Protein AF-A0A8H7KM71-F1 (afdb_monomer_lite)

Structure (mmCIF, N/CA/C/O backbone):
data_AF-A0A8H7KM71-F1
#
_entry.id   AF-A0A8H7KM71-F1
#
loop_
_atom_site.group_PDB
_atom_site.id
_atom_site.type_symbol
_atom_site.label_atom_id
_atom_site.label_alt_id
_atom_site.label_comp_id
_atom_site.label_asym_id
_atom_site.label_entity_id
_atom_site.label_seq_id
_atom_site.pdbx_PDB_ins_code
_atom_site.Cartn_x
_atom_site.Cartn_y
_atom_site.Cartn_z
_atom_site.occupancy
_atom_site.B_iso_or_equiv
_atom_site.auth_seq_id
_atom_site.auth_comp_id
_atom_site.auth_asym_id
_atom_site.auth_atom_id
_atom_site.pdbx_PDB_model_num
ATOM 1 N N . MET A 1 1 ? 1.937 7.776 30.618 1.00 44.72 1 MET A N 1
ATOM 2 C CA . MET A 1 1 ? 1.860 7.944 29.153 1.00 44.72 1 MET A CA 1
ATOM 3 C C . MET A 1 1 ? 1.443 6.613 28.559 1.00 44.72 1 MET A C 1
ATOM 5 O O . MET A 1 1 ? 2.184 5.650 28.700 1.00 44.72 1 MET A O 1
ATOM 9 N N . SER A 1 2 ? 0.240 6.515 27.997 1.00 47.06 2 SER A N 1
ATOM 10 C CA . SER A 1 2 ? -0.153 5.330 27.232 1.00 47.06 2 SER A CA 1
ATOM 11 C C . SER A 1 2 ? 0.760 5.228 26.011 1.00 47.06 2 SER A C 1
ATOM 13 O O . SER A 1 2 ? 0.824 6.190 25.246 1.00 47.06 2 SER A O 1
ATOM 15 N N . LEU A 1 3 ? 1.463 4.105 25.818 1.00 58.12 3 LEU A N 1
ATOM 16 C CA . LEU A 1 3 ? 2.074 3.820 24.521 1.00 58.12 3 LEU A CA 1
ATOM 17 C C . LEU A 1 3 ? 0.936 3.817 23.500 1.00 58.12 3 LEU A C 1
ATOM 19 O O . LEU A 1 3 ? 0.118 2.897 23.484 1.00 58.12 3 LEU A O 1
ATOM 23 N N . GLN A 1 4 ? 0.847 4.866 22.687 1.00 58.72 4 GLN A N 1
ATOM 24 C CA . GLN A 1 4 ? 0.001 4.846 21.508 1.00 58.72 4 GLN A CA 1
ATOM 25 C C . GLN A 1 4 ? 0.496 3.659 20.683 1.00 58.72 4 GLN A C 1
ATOM 27 O O . GLN A 1 4 ? 1.659 3.627 20.278 1.00 58.72 4 GLN A O 1
ATOM 32 N N . ARG A 1 5 ? -0.333 2.615 20.574 1.00 66.94 5 ARG A N 1
ATOM 33 C CA . ARG A 1 5 ? 0.059 1.353 19.946 1.00 66.94 5 ARG A CA 1
ATOM 34 C C . ARG A 1 5 ? 0.521 1.680 18.529 1.00 66.94 5 ARG A C 1
ATOM 36 O O . ARG A 1 5 ? -0.272 2.179 17.734 1.00 66.94 5 ARG A O 1
ATOM 43 N N . GLN A 1 6 ? 1.810 1.476 18.266 1.00 80.19 6 GLN A N 1
ATOM 44 C CA . GLN A 1 6 ? 2.413 1.757 16.969 1.00 80.19 6 GLN A CA 1
ATOM 45 C C . GLN A 1 6 ? 1.652 0.963 15.907 1.00 80.19 6 GLN A C 1
ATOM 47 O O . GLN A 1 6 ? 1.567 -0.263 15.988 1.00 80.19 6 GLN A O 1
ATOM 52 N N . ARG A 1 7 ? 1.029 1.675 14.964 1.00 90.50 7 ARG A N 1
ATOM 53 C CA . ARG A 1 7 ? 0.300 1.058 13.856 1.00 90.50 7 ARG A CA 1
ATOM 54 C C . ARG A 1 7 ? 1.312 0.639 12.802 1.00 90.50 7 ARG A C 1
ATOM 56 O O . ARG A 1 7 ? 2.193 1.425 12.452 1.00 90.50 7 ARG A O 1
ATOM 63 N N . LEU A 1 8 ? 1.190 -0.592 12.324 1.00 93.94 8 LEU A N 1
ATOM 64 C CA . LEU A 1 8 ? 2.136 -1.181 11.381 1.00 93.94 8 LEU A CA 1
ATOM 65 C C . LEU A 1 8 ? 1.553 -1.203 9.969 1.00 93.94 8 LEU A C 1
ATOM 67 O O . LEU A 1 8 ? 0.356 -1.413 9.779 1.00 93.94 8 LEU A O 1
ATOM 71 N N . LEU A 1 9 ? 2.418 -0.989 8.989 1.00 95.81 9 LEU A N 1
ATOM 72 C CA . LEU A 1 9 ? 2.137 -1.122 7.569 1.00 95.81 9 LEU A CA 1
ATOM 73 C C . LEU A 1 9 ? 2.954 -2.288 7.025 1.00 95.81 9 LEU A C 1
ATOM 75 O O . LEU A 1 9 ? 4.177 -2.284 7.156 1.00 95.81 9 LEU A O 1
ATOM 79 N N . THR A 1 10 ? 2.292 -3.232 6.370 1.00 97.06 10 THR A N 1
ATOM 80 C CA . THR A 1 10 ? 2.947 -4.195 5.485 1.00 97.06 10 THR A CA 1
ATOM 81 C C . THR A 1 10 ? 2.821 -3.684 4.057 1.00 97.06 10 THR A C 1
ATOM 83 O O . THR A 1 10 ? 1.706 -3.551 3.552 1.00 97.06 10 THR A O 1
ATOM 86 N N . LEU A 1 11 ? 3.950 -3.395 3.415 1.00 97.31 11 LEU A N 1
ATOM 87 C CA . LEU A 1 11 ? 4.007 -3.149 1.977 1.00 97.31 11 LEU A CA 1
ATOM 88 C C . LEU A 1 11 ? 4.376 -4.443 1.266 1.00 97.31 11 LEU A C 1
ATOM 90 O O . LEU A 1 11 ? 5.342 -5.095 1.660 1.00 97.31 11 LEU A O 1
ATOM 94 N N . ALA A 1 12 ? 3.630 -4.780 0.221 1.00 96.12 12 ALA A N 1
ATOM 95 C CA . ALA A 1 12 ? 3.872 -5.945 -0.618 1.00 96.12 12 ALA A CA 1
ATOM 96 C C . ALA A 1 12 ? 4.054 -5.526 -2.081 1.00 96.12 12 ALA A C 1
ATOM 98 O O . ALA A 1 12 ? 3.288 -4.705 -2.584 1.00 96.12 12 ALA A O 1
ATOM 99 N N . TYR A 1 13 ? 5.054 -6.084 -2.759 1.00 93.81 13 TYR A N 1
ATOM 100 C CA . TYR A 1 13 ? 5.328 -5.857 -4.179 1.00 93.81 13 TYR A CA 1
ATOM 101 C C . TYR A 1 13 ? 5.821 -7.154 -4.826 1.00 93.81 13 TYR A C 1
ATOM 103 O O . TYR A 1 13 ? 6.898 -7.644 -4.485 1.00 93.81 13 TYR A O 1
ATOM 111 N N . GLY A 1 14 ? 5.025 -7.731 -5.734 1.00 88.06 14 GLY A N 1
ATOM 112 C CA . GLY A 1 14 ? 5.261 -9.097 -6.214 1.00 88.06 14 GLY A CA 1
ATOM 113 C C . GLY A 1 14 ? 5.307 -10.082 -5.039 1.00 88.06 14 GLY A C 1
ATOM 114 O O . GLY A 1 14 ? 4.410 -10.074 -4.199 1.00 88.06 14 GLY A O 1
ATOM 115 N N . ASP A 1 15 ? 6.385 -10.861 -4.945 1.00 89.62 15 ASP A N 1
ATOM 116 C CA . ASP A 1 15 ? 6.632 -11.803 -3.841 1.00 89.62 15 ASP A CA 1
ATOM 117 C C . ASP A 1 15 ? 7.394 -11.180 -2.650 1.00 89.62 15 ASP A C 1
ATOM 119 O O . ASP A 1 15 ? 7.737 -11.869 -1.688 1.00 89.62 15 ASP A O 1
ATOM 123 N N . MET A 1 16 ? 7.707 -9.880 -2.704 1.00 93.62 16 MET A N 1
ATOM 124 C CA . MET A 1 16 ? 8.472 -9.183 -1.668 1.00 93.62 16 MET A CA 1
ATOM 125 C C . MET A 1 16 ? 7.561 -8.465 -0.675 1.00 93.62 16 MET A C 1
ATOM 127 O O . MET A 1 16 ?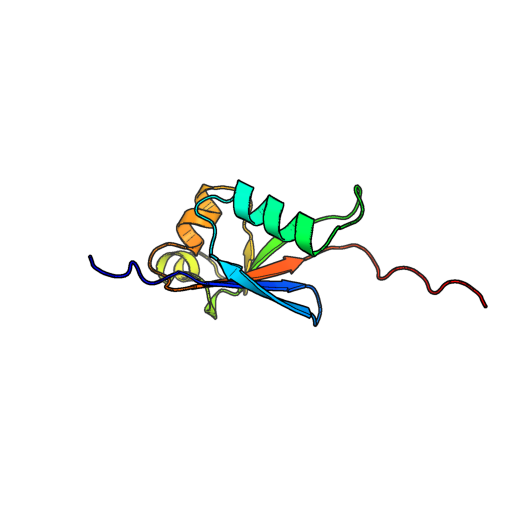 6.580 -7.831 -1.062 1.00 93.62 16 MET A O 1
ATOM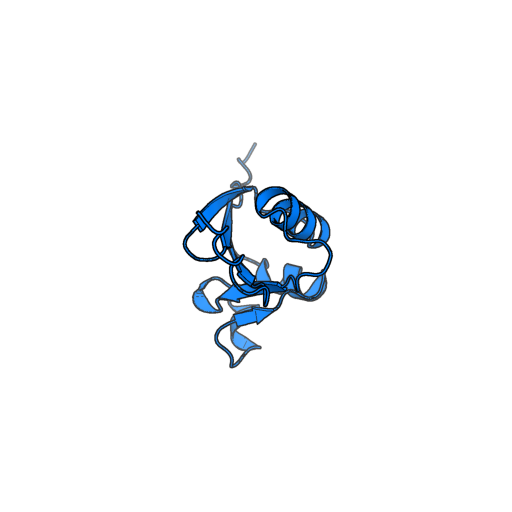 131 N N . GLU A 1 17 ? 7.952 -8.462 0.602 1.00 96.62 17 GLU A N 1
ATOM 132 C CA . GLU A 1 17 ? 7.253 -7.728 1.659 1.00 96.62 17 GLU A CA 1
ATOM 133 C C . GLU A 1 17 ? 8.213 -6.965 2.577 1.00 96.62 17 GLU A C 1
ATOM 135 O O . GLU A 1 17 ? 9.342 -7.388 2.833 1.00 96.62 17 GLU A O 1
ATOM 140 N N . THR A 1 18 ? 7.752 -5.837 3.119 1.00 96.44 18 THR A N 1
ATOM 141 C CA . THR A 1 18 ? 8.449 -5.106 4.183 1.00 96.44 18 THR A CA 1
ATOM 142 C C . THR A 1 18 ? 7.467 -4.532 5.201 1.00 96.44 18 THR A C 1
ATOM 144 O O . THR A 1 18 ? 6.320 -4.229 4.873 1.00 96.44 18 THR A O 1
ATOM 147 N N . ILE A 1 19 ? 7.924 -4.363 6.446 1.00 96.06 19 ILE A N 1
ATOM 148 C CA . ILE A 1 19 ? 7.134 -3.793 7.542 1.00 96.06 19 ILE A CA 1
ATOM 149 C C . ILE A 1 19 ? 7.664 -2.401 7.877 1.00 96.06 19 ILE A C 1
ATOM 151 O O . ILE A 1 19 ? 8.864 -2.193 8.059 1.00 96.06 19 ILE A O 1
ATOM 155 N N . ARG A 1 20 ? 6.750 -1.438 7.968 1.00 94.81 20 ARG A N 1
ATOM 156 C CA . ARG A 1 20 ? 7.023 -0.024 8.236 1.00 94.81 20 ARG A CA 1
ATOM 157 C C . ARG A 1 20 ? 6.041 0.503 9.279 1.00 94.81 20 ARG A C 1
ATOM 159 O O . ARG A 1 20 ? 5.043 -0.136 9.610 1.00 94.81 20 ARG A O 1
ATOM 166 N N . MET A 1 21 ? 6.315 1.698 9.784 1.00 94.19 21 MET A N 1
ATOM 167 C CA . MET A 1 21 ? 5.318 2.459 10.530 1.00 94.19 21 MET A CA 1
ATOM 168 C C . MET A 1 21 ? 4.209 2.897 9.578 1.00 94.19 21 MET A C 1
ATOM 170 O O . MET A 1 21 ? 4.508 3.382 8.489 1.00 94.19 21 MET A O 1
ATOM 174 N N . LEU A 1 22 ? 2.951 2.722 9.982 1.00 94.25 22 LEU A N 1
ATOM 175 C CA . LEU A 1 22 ? 1.814 3.163 9.184 1.00 94.25 22 LEU A CA 1
ATOM 176 C C . LEU A 1 22 ? 1.799 4.698 9.108 1.00 94.25 22 LEU A C 1
ATOM 178 O O . LEU A 1 22 ? 1.675 5.337 10.159 1.00 94.25 22 LEU A O 1
ATOM 182 N N . PRO A 1 23 ? 1.910 5.286 7.904 1.00 94.38 23 PRO A N 1
ATOM 183 C CA . PRO A 1 23 ? 1.889 6.731 7.738 1.00 94.38 23 PRO A CA 1
ATOM 184 C C . PRO A 1 23 ? 0.535 7.339 8.093 1.00 94.38 23 PRO A C 1
ATOM 186 O O . PRO A 1 23 ? -0.489 6.652 8.139 1.00 94.38 23 PRO A O 1
ATOM 189 N N . THR A 1 24 ? 0.508 8.645 8.331 1.00 92.19 24 THR A N 1
ATOM 190 C CA . THR A 1 24 ? -0.741 9.334 8.688 1.00 92.19 24 THR A CA 1
ATOM 191 C C . THR A 1 24 ? -1.499 9.851 7.474 1.00 92.19 24 THR A C 1
ATOM 193 O O . THR A 1 24 ? -2.717 10.004 7.555 1.00 92.19 24 THR A O 1
ATOM 196 N N . THR A 1 25 ? -0.799 10.044 6.352 1.00 95.50 25 THR A N 1
ATOM 197 C CA . THR A 1 25 ? -1.364 10.574 5.105 1.00 95.50 25 THR A CA 1
ATOM 198 C C . THR A 1 25 ? -1.109 9.650 3.919 1.00 95.50 25 THR A C 1
ATOM 200 O O . THR A 1 25 ? -0.159 8.859 3.911 1.00 95.50 25 THR A O 1
ATOM 203 N N . TYR A 1 26 ? -1.939 9.781 2.885 1.00 96.75 26 TYR A N 1
ATOM 204 C CA . TYR A 1 26 ? -1.754 9.060 1.628 1.00 96.75 26 TYR A CA 1
ATOM 205 C C . TYR A 1 26 ? -0.444 9.457 0.935 1.00 96.75 26 TYR A C 1
ATOM 207 O O . TYR A 1 26 ? 0.252 8.601 0.397 1.00 96.75 26 TYR A O 1
ATOM 215 N N . ALA A 1 27 ? -0.072 10.739 0.986 1.00 97.69 27 ALA A N 1
ATOM 216 C CA . ALA A 1 27 ? 1.157 11.234 0.366 1.00 97.69 27 ALA A CA 1
ATOM 217 C C . ALA A 1 27 ? 2.417 10.599 0.979 1.00 97.69 27 ALA A C 1
ATOM 219 O O . ALA A 1 27 ? 3.339 10.229 0.256 1.00 97.69 27 ALA A O 1
ATOM 220 N N . GLU A 1 28 ? 2.448 10.427 2.303 1.00 97.12 28 GLU A N 1
ATOM 221 C CA . GLU A 1 28 ? 3.544 9.7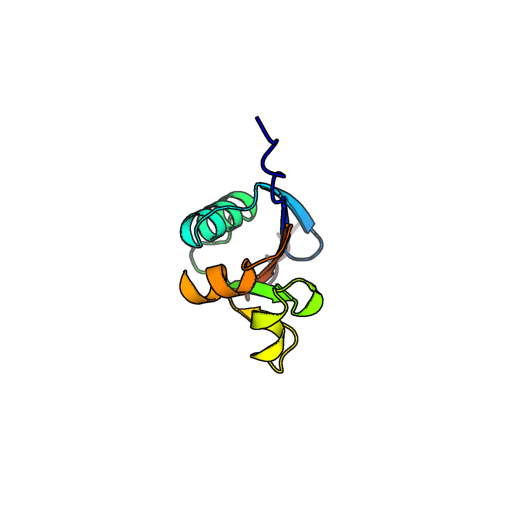26 2.978 1.00 97.12 28 GLU A CA 1
ATOM 222 C C . GLU A 1 28 ? 3.585 8.240 2.603 1.00 97.12 28 GLU A C 1
ATOM 224 O O . GLU A 1 28 ? 4.670 7.691 2.415 1.00 97.12 28 GLU A O 1
ATOM 229 N N . LEU A 1 29 ? 2.424 7.585 2.477 1.00 97.31 29 LEU A N 1
ATOM 230 C CA . LEU A 1 29 ? 2.341 6.198 2.016 1.00 97.31 29 LEU A CA 1
ATOM 231 C C . LEU A 1 29 ? 2.878 6.045 0.588 1.00 97.31 29 LEU A C 1
ATOM 233 O O . LEU A 1 29 ? 3.690 5.153 0.351 1.00 97.31 29 LEU A O 1
ATOM 237 N N . ASP A 1 30 ? 2.449 6.903 -0.341 1.00 96.19 30 ASP A N 1
ATOM 238 C CA . ASP A 1 30 ? 2.912 6.888 -1.733 1.00 96.19 30 ASP A CA 1
ATOM 239 C C . ASP A 1 30 ? 4.421 7.134 -1.817 1.00 96.19 30 ASP A C 1
ATOM 241 O O . ASP A 1 30 ? 5.138 6.345 -2.436 1.00 96.19 30 ASP A O 1
ATOM 245 N N . ALA A 1 31 ? 4.929 8.142 -1.102 1.00 96.31 31 ALA A N 1
ATOM 246 C CA . ALA A 1 31 ? 6.360 8.420 -1.034 1.00 96.31 31 ALA A CA 1
ATOM 247 C C . ALA A 1 31 ? 7.151 7.223 -0.485 1.00 96.31 31 ALA A C 1
ATOM 249 O O . ALA A 1 31 ? 8.174 6.850 -1.057 1.00 96.31 31 ALA A O 1
ATOM 250 N N . LEU A 1 32 ? 6.667 6.583 0.584 1.00 96.75 32 LEU A N 1
ATOM 251 C CA . LEU A 1 32 ? 7.323 5.426 1.193 1.00 96.75 32 LEU A CA 1
ATOM 252 C C . LEU A 1 32 ? 7.321 4.217 0.247 1.00 96.75 32 LEU A C 1
ATOM 254 O O . LEU A 1 32 ? 8.336 3.533 0.106 1.00 96.75 32 LEU A O 1
ATOM 258 N N . ALA A 1 33 ? 6.194 3.955 -0.416 1.00 95.94 33 ALA A N 1
ATOM 259 C CA . ALA A 1 33 ? 6.061 2.856 -1.360 1.00 95.94 33 ALA A CA 1
ATOM 260 C C . ALA A 1 33 ? 6.982 3.045 -2.579 1.00 95.94 33 ALA A C 1
ATOM 262 O O . ALA A 1 33 ? 7.655 2.095 -2.989 1.00 95.94 33 ALA A O 1
ATOM 263 N N . ARG A 1 34 ? 7.075 4.269 -3.116 1.00 94.31 34 ARG A N 1
ATOM 264 C CA . ARG A 1 34 ? 7.974 4.619 -4.229 1.00 94.31 34 ARG A CA 1
ATOM 265 C C . ARG A 1 34 ? 9.444 4.608 -3.834 1.00 94.31 34 ARG A C 1
ATOM 267 O O . ARG A 1 34 ? 10.256 4.109 -4.603 1.00 94.31 34 ARG A O 1
ATOM 274 N N . ASP A 1 35 ? 9.792 5.112 -2.653 1.00 95.06 35 ASP A N 1
ATOM 275 C CA . ASP A 1 35 ? 11.168 5.066 -2.139 1.00 95.06 35 ASP A CA 1
ATOM 276 C C . ASP A 1 35 ? 11.659 3.620 -1.993 1.00 95.06 35 ASP A C 1
ATOM 278 O O . ASP A 1 35 ? 12.793 3.292 -2.349 1.00 95.06 35 ASP A O 1
ATOM 282 N N . TRP A 1 36 ? 10.777 2.732 -1.528 1.00 95.44 36 TRP A N 1
ATOM 283 C CA . TRP A 1 36 ? 11.105 1.323 -1.361 1.00 95.44 36 TRP A CA 1
ATOM 284 C C . TRP A 1 36 ? 11.214 0.567 -2.690 1.00 95.44 36 TRP A C 1
ATOM 286 O O . TRP A 1 36 ? 12.186 -0.160 -2.888 1.00 95.44 36 TRP A O 1
ATOM 296 N N . THR A 1 37 ? 10.238 0.726 -3.589 1.00 92.50 37 THR A N 1
ATOM 297 C CA . THR A 1 37 ? 10.168 -0.054 -4.841 1.00 92.50 37 THR A CA 1
ATOM 298 C C . THR A 1 37 ? 10.948 0.554 -5.999 1.00 92.50 37 THR A C 1
ATOM 300 O O . THR A 1 37 ? 11.302 -0.172 -6.924 1.00 92.50 37 THR A O 1
ATOM 303 N N . LYS A 1 38 ? 11.234 1.862 -5.952 1.00 91.06 38 LYS A N 1
ATOM 304 C CA . LYS A 1 38 ? 11.935 2.628 -6.995 1.00 91.06 38 LYS A CA 1
ATOM 305 C C . LYS A 1 38 ? 11.421 2.295 -8.406 1.00 91.06 38 LYS A C 1
ATOM 307 O O . LYS A 1 38 ? 12.209 1.868 -9.252 1.00 91.06 38 LYS A O 1
ATOM 312 N N . PRO A 1 39 ? 10.108 2.450 -8.664 1.00 87.62 39 PRO A N 1
ATOM 313 C CA . PRO A 1 39 ? 9.532 2.091 -9.951 1.00 87.62 39 PRO A CA 1
ATOM 314 C C . PRO A 1 39 ? 10.116 2.982 -11.062 1.00 87.62 39 PRO A C 1
ATOM 316 O O . PRO A 1 39 ? 10.451 4.143 -10.797 1.00 87.62 39 PRO A O 1
ATOM 319 N N . PRO A 1 40 ? 10.213 2.488 -12.309 1.00 85.94 40 PRO A N 1
ATOM 320 C CA . PRO A 1 40 ? 10.564 3.322 -13.453 1.00 85.94 40 PRO A CA 1
ATOM 321 C C . PRO A 1 40 ? 9.632 4.546 -13.571 1.00 85.94 40 PRO A C 1
ATOM 323 O O . PRO A 1 40 ? 8.446 4.417 -13.263 1.00 85.94 40 PRO A O 1
ATOM 326 N N . PRO A 1 41 ? 10.118 5.712 -14.047 1.00 79.94 41 PRO A N 1
ATOM 327 C CA . PRO A 1 41 ? 9.319 6.943 -14.116 1.00 79.94 41 PRO A CA 1
ATOM 328 C C . PRO A 1 41 ? 8.011 6.811 -14.906 1.00 79.94 41 PRO A C 1
ATOM 330 O O . PRO A 1 41 ? 7.022 7.451 -14.558 1.00 79.94 41 PRO A O 1
ATOM 333 N N . ASP A 1 42 ? 8.005 5.950 -15.925 1.00 81.19 42 ASP A N 1
ATOM 334 C CA . ASP A 1 42 ? 6.870 5.755 -16.833 1.00 81.19 42 ASP A CA 1
ATOM 335 C C . ASP A 1 42 ? 6.037 4.505 -16.497 1.00 81.19 42 ASP A C 1
ATOM 337 O O . ASP A 1 42 ? 5.071 4.188 -17.193 1.00 81.19 42 ASP A O 1
ATOM 341 N N . ALA A 1 43 ? 6.402 3.767 -15.442 1.00 82.75 43 ALA A N 1
ATOM 342 C CA . ALA A 1 43 ? 5.648 2.596 -15.014 1.00 82.75 43 ALA A CA 1
ATOM 343 C C . ALA A 1 43 ? 4.358 3.024 -14.308 1.00 82.75 43 ALA A C 1
ATOM 345 O O . ALA A 1 43 ? 4.364 3.913 -13.449 1.00 82.75 43 ALA A O 1
ATOM 346 N N . SER A 1 44 ? 3.249 2.345 -14.618 1.00 85.00 44 SER A N 1
ATOM 347 C CA . SER A 1 44 ? 2.039 2.506 -13.818 1.00 85.00 44 SER A CA 1
ATOM 348 C C . SER A 1 44 ? 2.328 2.065 -12.381 1.00 85.00 44 SER A C 1
ATOM 350 O O . SER A 1 44 ? 3.041 1.092 -12.130 1.00 85.00 44 SER A O 1
ATOM 352 N N . PHE A 1 45 ? 1.812 2.833 -11.425 1.00 90.50 45 PHE A N 1
ATOM 353 C CA . PHE A 1 45 ? 2.027 2.604 -10.005 1.00 90.50 45 PHE A CA 1
ATOM 354 C C . PHE A 1 45 ? 0.700 2.783 -9.288 1.00 90.50 45 PHE A C 1
ATOM 356 O O . PHE A 1 45 ? 0.129 3.874 -9.278 1.00 90.50 45 PHE A O 1
ATOM 363 N N . SER A 1 46 ? 0.201 1.697 -8.716 1.00 93.31 46 SER A N 1
ATOM 364 C CA . SER A 1 46 ? -1.069 1.661 -8.007 1.00 93.31 46 SER A CA 1
ATOM 365 C C . SER A 1 46 ? -0.873 1.097 -6.609 1.00 93.31 46 SER A C 1
ATOM 367 O O . SER A 1 46 ? -0.095 0.166 -6.399 1.00 93.31 46 SER A O 1
ATOM 369 N N . LEU A 1 47 ? -1.599 1.663 -5.652 1.00 96.00 47 LEU A N 1
ATOM 370 C CA . LEU A 1 47 ? -1.656 1.180 -4.281 1.00 96.00 47 LEU A CA 1
ATOM 371 C C . LEU A 1 47 ? -3.046 0.619 -4.031 1.00 96.00 47 LEU A C 1
ATOM 373 O O . LEU A 1 47 ? -4.051 1.267 -4.332 1.00 96.00 47 LEU A O 1
ATOM 377 N N . ARG A 1 48 ? -3.121 -0.584 -3.472 1.00 94.50 48 ARG A N 1
ATOM 378 C CA . ARG A 1 48 ? -4.399 -1.221 -3.157 1.00 94.50 48 ARG A CA 1
ATOM 379 C C . ARG A 1 48 ? -4.336 -1.984 -1.847 1.00 94.50 48 ARG A C 1
ATOM 381 O O . ARG A 1 48 ? -3.289 -2.481 -1.452 1.00 94.50 48 ARG A O 1
ATOM 388 N N . VAL A 1 49 ? -5.472 -2.099 -1.181 1.00 94.12 49 VAL A N 1
ATOM 389 C CA . VAL A 1 49 ? -5.625 -2.850 0.068 1.00 94.12 49 VAL A CA 1
ATOM 390 C C . VAL A 1 49 ? -6.519 -4.051 -0.213 1.00 94.12 49 VAL A C 1
ATOM 392 O O . VAL A 1 49 ? -7.637 -3.847 -0.695 1.00 94.12 49 VAL A O 1
ATOM 395 N N . PRO A 1 50 ? -6.089 -5.291 0.068 1.00 92.12 50 PRO A N 1
ATOM 396 C CA . PRO A 1 50 ? -6.990 -6.436 -0.001 1.00 92.12 50 PRO A CA 1
ATOM 397 C C . PRO A 1 50 ? -8.120 -6.271 1.017 1.00 92.12 50 PRO A C 1
ATOM 399 O O . PRO A 1 50 ? -7.876 -5.884 2.161 1.00 92.12 50 PRO A O 1
ATOM 402 N N . VAL A 1 51 ? -9.361 -6.547 0.613 1.00 88.38 51 VAL A N 1
ATOM 403 C CA . VAL A 1 51 ? -10.558 -6.245 1.424 1.00 88.38 51 VAL A CA 1
ATOM 404 C C . VAL A 1 51 ? -10.531 -6.922 2.799 1.00 88.38 51 VAL A C 1
ATOM 406 O O . VAL A 1 51 ? -11.005 -6.344 3.773 1.00 88.38 51 VAL A O 1
ATOM 409 N N . GLU A 1 52 ? -9.907 -8.094 2.908 1.00 86.69 52 GLU A N 1
ATOM 410 C CA . GLU A 1 52 ? -9.706 -8.826 4.167 1.00 86.69 52 GLU A CA 1
ATOM 411 C C . GLU A 1 52 ? -8.826 -8.095 5.201 1.00 86.69 52 GLU A C 1
ATOM 413 O O . GLU A 1 52 ? -8.944 -8.357 6.397 1.00 86.69 52 GLU A O 1
ATOM 418 N N . TYR A 1 53 ? -7.988 -7.147 4.763 1.00 83.69 53 TYR A N 1
ATOM 419 C CA . TYR A 1 53 ? -7.134 -6.320 5.627 1.00 83.69 53 TYR A CA 1
ATOM 420 C C . TYR A 1 53 ? -7.597 -4.861 5.721 1.00 83.69 53 TYR A C 1
ATOM 422 O O . TYR A 1 53 ? -6.975 -4.062 6.425 1.00 83.69 53 TYR A O 1
ATOM 430 N N . ALA A 1 54 ? -8.661 -4.492 5.005 1.00 81.00 54 ALA A N 1
ATOM 431 C CA . ALA A 1 54 ? -9.231 -3.154 5.057 1.00 81.00 54 ALA A CA 1
ATOM 432 C C . ALA A 1 54 ? -10.099 -2.956 6.310 1.00 81.00 54 ALA A C 1
ATOM 434 O O . ALA A 1 54 ? -10.507 -3.907 6.981 1.00 81.00 54 ALA A O 1
ATOM 435 N N . SER A 1 55 ? -10.437 -1.700 6.622 1.00 80.19 55 SER A N 1
ATOM 436 C CA . SER A 1 55 ? -11.433 -1.430 7.660 1.00 80.19 55 SER A CA 1
ATOM 437 C C . SER A 1 55 ? -12.781 -2.078 7.331 1.00 80.19 55 SER A C 1
ATOM 439 O O . SER A 1 55 ? -13.201 -2.134 6.175 1.00 80.19 55 SER A O 1
ATOM 441 N N . LEU A 1 56 ? -13.521 -2.496 8.364 1.00 77.81 56 LEU A N 1
ATOM 442 C CA . LEU A 1 56 ? -14.857 -3.083 8.189 1.00 77.81 56 LEU A CA 1
ATOM 443 C C . LEU A 1 56 ? -15.823 -2.131 7.461 1.00 77.81 56 LEU A C 1
ATOM 445 O O . LEU A 1 56 ? -16.713 -2.575 6.740 1.00 77.81 56 LEU A O 1
ATOM 449 N N . HIS A 1 57 ? -15.654 -0.820 7.649 1.00 75.88 57 HIS A N 1
ATOM 450 C CA . HIS A 1 57 ? -16.455 0.194 6.967 1.00 75.88 57 HIS A CA 1
ATOM 451 C C . HIS A 1 57 ? -16.119 0.256 5.473 1.00 75.88 57 HIS A C 1
ATOM 453 O O . HIS A 1 57 ? -17.033 0.316 4.657 1.00 75.88 57 HIS A O 1
ATOM 459 N N . ALA A 1 58 ? -14.834 0.175 5.119 1.00 76.06 58 ALA A N 1
ATOM 460 C CA . ALA A 1 58 ? -14.371 0.151 3.736 1.00 76.06 58 ALA A CA 1
ATOM 461 C C . ALA A 1 58 ? -14.791 -1.139 3.016 1.00 76.06 58 ALA A C 1
ATOM 463 O O . ALA A 1 58 ? -15.337 -1.090 1.916 1.00 76.06 58 ALA A O 1
ATOM 464 N N . ALA A 1 59 ? -14.613 -2.288 3.674 1.00 79.25 59 ALA A N 1
ATOM 465 C CA . ALA A 1 59 ? -14.932 -3.606 3.131 1.00 79.25 59 ALA A 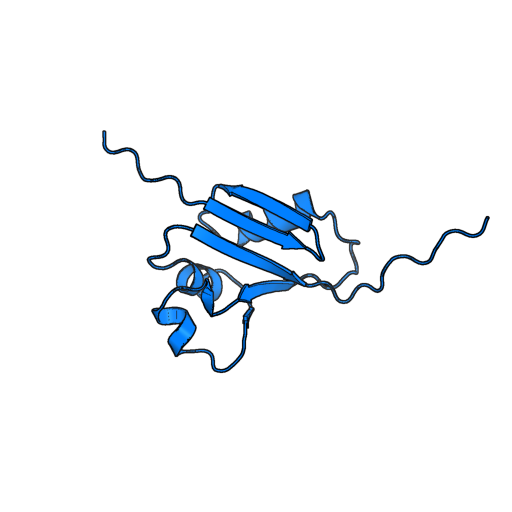CA 1
ATOM 466 C C . ALA A 1 59 ? -16.410 -3.756 2.730 1.00 79.25 59 ALA A C 1
ATOM 468 O O . ALA A 1 59 ? -16.732 -4.476 1.794 1.00 79.25 59 ALA A O 1
ATOM 469 N N . ARG A 1 60 ? -17.324 -3.047 3.406 1.00 81.31 60 ARG A N 1
ATOM 470 C CA . ARG A 1 60 ? -18.765 -3.069 3.095 1.00 81.31 60 ARG A CA 1
ATOM 471 C C . ARG A 1 60 ? -19.150 -2.283 1.842 1.00 81.31 60 ARG A C 1
ATOM 473 O O . ARG A 1 60 ? -20.252 -2.475 1.339 1.00 81.31 60 ARG A O 1
ATOM 480 N N . LEU A 1 61 ? -18.289 -1.383 1.373 1.00 76.12 61 LEU A N 1
ATOM 481 C CA . LEU A 1 61 ? -18.569 -0.504 0.234 1.00 76.12 61 LEU A CA 1
ATOM 482 C C . LEU A 1 61 ? -18.014 -1.053 -1.087 1.00 76.12 61 LEU A C 1
ATOM 484 O O . LEU A 1 61 ? -18.288 -0.486 -2.142 1.00 76.12 61 LEU A O 1
ATOM 488 N N . VAL A 1 62 ? -17.244 -2.144 -1.041 1.00 75.94 62 VAL A N 1
ATOM 489 C CA . VAL A 1 62 ? -16.519 -2.684 -2.194 1.00 75.94 62 VAL A CA 1
ATOM 490 C C . VAL A 1 62 ? -16.903 -4.145 -2.415 1.00 75.94 62 VAL A C 1
ATOM 492 O O . VAL A 1 62 ? -16.785 -4.970 -1.518 1.00 75.94 62 VAL A O 1
ATOM 495 N N . ALA A 1 63 ? -17.362 -4.466 -3.627 1.00 74.50 63 ALA A N 1
ATOM 496 C CA . ALA A 1 63 ? -17.696 -5.838 -4.028 1.00 74.50 63 ALA A CA 1
ATOM 497 C C . ALA A 1 63 ? -16.490 -6.621 -4.587 1.00 74.50 63 ALA A C 1
ATOM 499 O O . ALA A 1 63 ? -16.554 -7.840 -4.723 1.00 74.50 63 ALA A O 1
ATOM 500 N N . GLY A 1 64 ? -15.412 -5.920 -4.954 1.00 81.75 64 GLY A N 1
ATOM 501 C CA . GLY A 1 64 ? -14.182 -6.512 -5.483 1.00 81.75 64 GLY A CA 1
ATOM 502 C C . GLY A 1 64 ? -13.202 -6.964 -4.391 1.00 81.75 64 GLY A C 1
ATOM 503 O O . GLY A 1 64 ? -13.392 -6.640 -3.223 1.00 81.75 64 GLY A O 1
ATOM 504 N N . PRO A 1 65 ? -12.123 -7.677 -4.760 1.00 85.50 65 PRO A N 1
ATOM 505 C CA . PRO A 1 65 ? -11.139 -8.198 -3.804 1.00 85.50 65 PRO A CA 1
ATOM 506 C C . PRO A 1 65 ? -10.205 -7.125 -3.224 1.00 85.50 65 PRO A C 1
ATOM 508 O O . PRO A 1 65 ? -9.564 -7.355 -2.199 1.00 85.50 65 PRO A O 1
ATOM 511 N N . TYR A 1 66 ? -10.137 -5.949 -3.855 1.00 88.38 66 TYR A N 1
ATOM 512 C CA . TYR A 1 66 ? -9.234 -4.867 -3.477 1.00 88.38 66 TYR A CA 1
ATOM 513 C C . TYR A 1 66 ? -9.943 -3.518 -3.415 1.00 88.38 66 TYR A C 1
ATOM 515 O O . TYR A 1 66 ? -10.834 -3.227 -4.213 1.00 88.38 66 TYR A O 1
ATOM 523 N N . ILE A 1 67 ? -9.461 -2.668 -2.514 1.00 89.81 67 ILE A N 1
ATOM 524 C CA . ILE A 1 67 ? -9.774 -1.244 -2.447 1.00 89.81 67 ILE A CA 1
ATOM 525 C C . ILE A 1 67 ? -8.574 -0.484 -3.003 1.00 89.81 67 ILE A C 1
ATOM 527 O O . ILE A 1 67 ? -7.494 -0.520 -2.414 1.00 89.81 67 ILE A O 1
ATOM 531 N N . TYR A 1 68 ? -8.751 0.188 -4.137 1.00 90.81 68 TYR A N 1
ATOM 532 C CA . TYR A 1 68 ? -7.708 1.030 -4.717 1.00 90.81 68 TYR A CA 1
ATOM 533 C C . TYR A 1 68 ? -7.603 2.339 -3.938 1.00 90.81 68 TYR A C 1
ATOM 535 O O . TYR A 1 68 ? -8.607 3.011 -3.697 1.00 90.81 68 TYR A O 1
ATOM 543 N N . LEU A 1 69 ? -6.381 2.688 -3.546 1.00 93.75 69 LEU A N 1
ATOM 544 C CA . LEU A 1 69 ? -6.076 3.944 -2.882 1.00 93.75 69 LEU A CA 1
ATOM 545 C C . LEU A 1 69 ? -5.733 4.971 -3.959 1.00 93.75 69 LEU A C 1
ATOM 547 O O . LEU A 1 69 ? -4.683 4.892 -4.589 1.00 93.75 69 LEU A O 1
ATOM 551 N N . THR A 1 70 ? -6.641 5.913 -4.194 1.00 91.81 70 THR A N 1
ATOM 552 C CA . 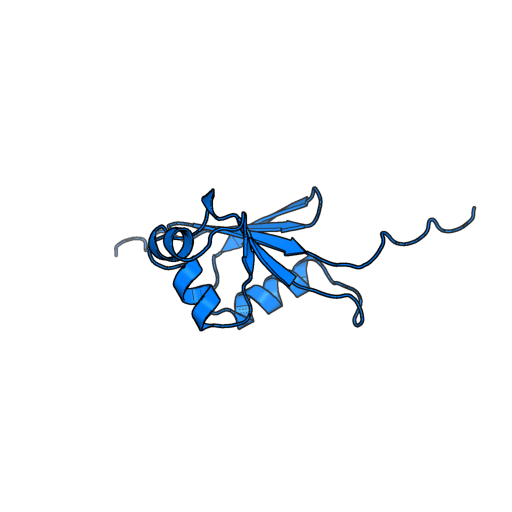THR A 1 70 ? -6.503 6.951 -5.230 1.00 91.81 70 THR A CA 1
ATOM 553 C C . THR A 1 70 ? -6.255 8.339 -4.644 1.00 91.81 70 THR A C 1
ATOM 555 O O . THR A 1 70 ? -6.118 9.309 -5.384 1.00 91.81 70 THR A O 1
ATOM 558 N N . GLY A 1 71 ? -6.240 8.456 -3.316 1.00 93.81 71 GLY A N 1
ATOM 559 C CA . GLY A 1 71 ? -6.063 9.714 -2.602 1.00 93.81 71 GLY A CA 1
ATOM 560 C C . GLY A 1 71 ? -6.432 9.609 -1.125 1.00 93.81 71 GLY A C 1
ATOM 561 O O . GLY A 1 71 ? -6.736 8.528 -0.612 1.00 93.81 71 GLY A O 1
ATOM 562 N N . GLU A 1 72 ? -6.437 10.757 -0.452 1.00 95.62 72 GLU A N 1
ATOM 563 C CA . GLU A 1 72 ? -6.574 10.848 1.004 1.00 95.62 72 GLU A CA 1
ATOM 564 C C . GLU A 1 72 ? -7.872 10.216 1.527 1.00 95.62 72 GLU A C 1
ATOM 566 O O . GLU A 1 72 ? -7.822 9.406 2.446 1.00 95.62 72 GLU A O 1
ATOM 571 N N . ASP A 1 73 ? -9.019 10.479 0.896 1.00 92.50 73 ASP A N 1
ATOM 572 C CA . ASP A 1 73 ? -10.311 9.945 1.355 1.00 92.50 73 ASP A CA 1
ATOM 573 C C . ASP A 1 73 ? -10.338 8.409 1.343 1.00 92.50 73 ASP A C 1
ATOM 575 O O . ASP A 1 73 ? -10.717 7.769 2.327 1.00 92.50 73 ASP A O 1
ATOM 579 N N . SER A 1 74 ? -9.873 7.801 0.244 1.00 91.19 74 SER A N 1
ATOM 580 C CA . SER A 1 74 ? -9.778 6.341 0.119 1.00 91.19 74 SER A CA 1
ATOM 581 C C . SER A 1 74 ? -8.807 5.739 1.138 1.00 91.19 74 SER A C 1
ATOM 583 O O . SER A 1 74 ? -9.073 4.671 1.695 1.00 91.19 74 SER A O 1
ATOM 585 N N . TYR A 1 75 ? -7.721 6.454 1.444 1.00 93.94 75 TYR A N 1
ATOM 586 C CA . TYR A 1 75 ? -6.752 6.045 2.450 1.00 93.94 75 TYR A CA 1
ATOM 587 C C . TYR A 1 75 ? -7.342 6.096 3.858 1.00 93.94 75 TYR A C 1
ATOM 589 O O . TYR A 1 75 ? -7.299 5.089 4.564 1.00 93.94 75 TYR A O 1
ATOM 597 N N . GLN A 1 76 ? -7.966 7.213 4.244 1.00 91.56 76 GLN A N 1
ATOM 598 C CA . GLN A 1 76 ? -8.594 7.382 5.557 1.00 91.56 76 GLN A CA 1
ATOM 599 C C . GLN A 1 76 ? -9.674 6.327 5.807 1.00 91.56 76 GLN A C 1
ATOM 601 O O . GLN A 1 76 ? -9.714 5.720 6.880 1.00 91.56 76 GLN A O 1
ATOM 606 N N . ILE A 1 77 ? -10.495 6.030 4.797 1.00 89.25 77 ILE A N 1
ATOM 607 C CA . ILE A 1 77 ? -11.486 4.951 4.860 1.00 89.25 77 ILE A CA 1
ATOM 608 C C . ILE A 1 77 ? -10.802 3.595 5.092 1.00 89.25 77 ILE A C 1
ATOM 610 O O . ILE A 1 77 ? -11.231 2.837 5.968 1.00 89.25 77 ILE A O 1
ATOM 614 N N . ALA A 1 78 ? -9.720 3.294 4.368 1.00 89.50 78 ALA A N 1
ATOM 615 C CA . ALA A 1 78 ? -8.981 2.042 4.518 1.00 89.50 78 ALA A CA 1
ATOM 616 C C . ALA A 1 78 ? -8.325 1.897 5.904 1.00 89.50 78 ALA A C 1
ATOM 618 O O . ALA A 1 78 ? -8.339 0.802 6.470 1.00 89.50 78 ALA A O 1
ATOM 619 N N . VAL A 1 79 ? -7.808 2.988 6.485 1.00 90.00 79 VAL A N 1
ATOM 620 C CA . VAL A 1 79 ? -7.135 2.967 7.793 1.00 90.00 79 VAL A CA 1
ATOM 621 C C . VAL A 1 79 ? -8.068 3.164 8.990 1.00 90.00 79 VAL A C 1
ATOM 623 O O . VAL A 1 79 ? -7.622 3.041 10.134 1.00 90.00 79 VAL A O 1
ATOM 626 N N . MET A 1 80 ? -9.346 3.475 8.798 1.00 88.12 80 MET A N 1
ATOM 627 C CA . MET A 1 80 ? -10.236 3.791 9.915 1.00 88.12 80 MET A CA 1
ATOM 628 C C . MET A 1 80 ? -10.453 2.578 10.837 1.00 88.12 80 MET A C 1
ATOM 630 O O . MET A 1 80 ? -11.054 1.579 10.456 1.00 88.12 80 MET A O 1
ATOM 634 N N . GLY A 1 81 ? -9.991 2.668 12.087 1.00 83.44 81 GLY A N 1
ATOM 635 C CA . GLY A 1 81 ? -10.216 1.633 13.104 1.00 83.44 81 GLY A CA 1
ATOM 636 C C . GLY A 1 81 ? -9.358 0.366 12.974 1.00 83.44 81 GLY A C 1
ATOM 637 O O . GLY A 1 81 ? -9.564 -0.566 13.748 1.00 83.44 81 GLY A O 1
ATOM 638 N N . VAL A 1 82 ? -8.383 0.319 12.056 1.00 84.75 82 VAL A N 1
ATOM 639 C CA . VAL A 1 82 ? -7.463 -0.830 11.919 1.00 84.75 82 VAL A CA 1
ATOM 640 C C . VAL A 1 82 ? -6.170 -0.625 12.716 1.00 84.75 82 VAL A C 1
ATOM 642 O O . VAL A 1 82 ? -5.625 0.479 12.772 1.00 84.75 82 VAL A O 1
ATOM 645 N N . GLN A 1 83 ? -5.634 -1.683 13.328 1.00 85.88 83 GLN A N 1
ATOM 646 C CA . GLN A 1 83 ? -4.361 -1.616 14.073 1.00 85.88 83 GLN A CA 1
ATOM 647 C C . GLN A 1 83 ? -3.119 -1.725 13.176 1.00 85.88 83 GLN A C 1
ATOM 649 O O . GLN A 1 83 ? -2.018 -1.377 13.597 1.00 85.88 83 GLN A O 1
ATOM 654 N N . GLY A 1 84 ? -3.309 -2.149 11.933 1.00 90.25 84 GLY A N 1
ATOM 655 C CA . GLY A 1 84 ? -2.308 -2.155 10.882 1.00 90.25 84 GLY A CA 1
ATOM 656 C C . GLY A 1 84 ? -2.988 -2.297 9.527 1.00 90.25 84 GLY A C 1
ATOM 657 O O . GLY A 1 84 ? -4.193 -2.541 9.474 1.00 90.25 84 GLY A O 1
ATOM 658 N N . LEU A 1 85 ? -2.232 -2.103 8.454 1.00 94.19 85 LEU A N 1
ATOM 659 C CA . LEU A 1 85 ? -2.735 -2.166 7.085 1.00 94.19 85 LEU A CA 1
ATOM 660 C C . LEU A 1 85 ? -1.773 -2.984 6.223 1.00 94.19 85 LEU A C 1
ATOM 662 O O . LEU A 1 85 ? -0.557 -2.856 6.370 1.00 94.19 85 LEU A O 1
ATOM 666 N N . ARG A 1 86 ? -2.311 -3.782 5.298 1.00 95.88 86 ARG A N 1
ATOM 667 C CA . ARG A 1 86 ? -1.547 -4.352 4.186 1.00 95.88 86 ARG A CA 1
ATOM 668 C C . ARG A 1 86 ? -1.849 -3.555 2.925 1.00 95.88 86 ARG A C 1
ATOM 670 O O . ARG A 1 86 ? -3.009 -3.452 2.537 1.00 95.88 86 ARG A O 1
ATOM 677 N N . VAL A 1 87 ? -0.814 -3.026 2.288 1.00 96.69 87 VAL A N 1
ATOM 678 C CA . VAL A 1 87 ? -0.913 -2.353 0.993 1.00 96.69 87 VAL A CA 1
ATOM 679 C C . VAL A 1 87 ? -0.097 -3.143 -0.017 1.00 96.69 87 VAL A C 1
ATOM 681 O O . VAL A 1 87 ? 1.097 -3.368 0.168 1.00 96.69 87 VAL A O 1
ATOM 684 N N . GLU A 1 88 ? -0.757 -3.561 -1.085 1.00 96.25 88 GLU A N 1
ATOM 685 C CA . GLU A 1 88 ? -0.128 -4.137 -2.262 1.00 96.25 88 GLU A CA 1
ATOM 686 C C . GLU A 1 88 ? 0.168 -3.038 -3.277 1.00 96.25 88 GLU A C 1
ATOM 688 O O . GLU A 1 88 ? -0.674 -2.183 -3.567 1.00 96.25 88 GLU A O 1
ATOM 693 N N . ILE A 1 89 ? 1.373 -3.094 -3.824 1.00 94.62 89 ILE A N 1
ATOM 694 C CA . ILE A 1 89 ? 1.844 -2.243 -4.901 1.00 94.62 89 ILE A CA 1
ATOM 695 C C . ILE A 1 89 ? 1.623 -3.017 -6.200 1.00 94.62 89 ILE A C 1
ATOM 697 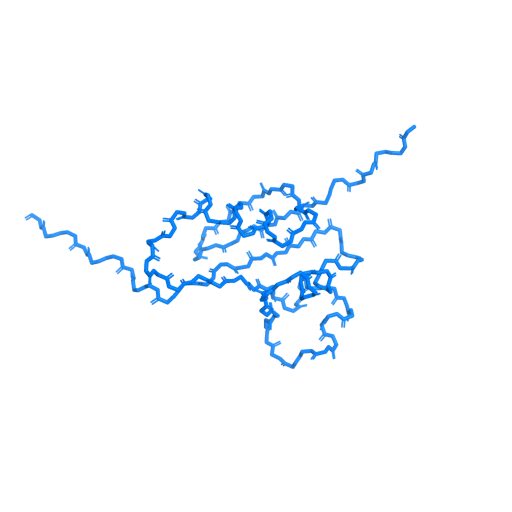O O . ILE A 1 89 ? 2.202 -4.083 -6.404 1.00 94.62 89 ILE A O 1
ATOM 701 N N . GLY A 1 90 ? 0.759 -2.493 -7.064 1.00 88.62 90 GLY A N 1
ATOM 702 C CA . GLY A 1 90 ? 0.549 -3.010 -8.412 1.00 88.62 90 GLY A CA 1
ATOM 703 C C . GLY A 1 90 ? 1.246 -2.122 -9.434 1.00 88.62 90 GLY A C 1
ATOM 704 O O . GLY A 1 90 ? 1.018 -0.910 -9.442 1.00 88.62 90 GLY A O 1
ATOM 705 N N . THR A 1 91 ? 2.053 -2.720 -10.305 1.00 74.50 91 THR A N 1
ATOM 706 C CA . THR A 1 91 ? 2.611 -2.069 -11.495 1.00 74.50 91 THR A CA 1
ATOM 707 C C . THR A 1 91 ? 2.204 -2.882 -12.725 1.00 74.50 91 THR A C 1
ATOM 709 O O . THR A 1 91 ? 2.161 -4.109 -12.659 1.00 74.50 91 THR A O 1
ATOM 712 N N . ASP A 1 92 ? 1.889 -2.224 -13.843 1.00 61.16 92 ASP A N 1
ATOM 713 C CA . ASP A 1 92 ? 1.694 -2.893 -15.147 1.00 61.16 92 ASP A CA 1
ATOM 714 C C . ASP A 1 92 ? 3.011 -2.988 -15.933 1.00 61.16 92 ASP A C 1
ATOM 716 O O . ASP A 1 92 ? 3.009 -3.282 -17.130 1.00 61.16 92 ASP A O 1
ATOM 720 N N . ALA A 1 93 ? 4.153 -2.698 -15.299 1.00 50.69 93 ALA A N 1
ATOM 721 C CA . ALA A 1 93 ? 5.443 -2.843 -15.952 1.00 50.69 93 ALA A CA 1
ATOM 722 C C . ALA A 1 93 ? 5.718 -4.341 -16.183 1.00 50.69 93 ALA A C 1
ATOM 724 O O . ALA A 1 93 ? 5.731 -5.103 -15.211 1.00 50.69 93 ALA A O 1
ATOM 725 N N . PRO A 1 94 ? 5.947 -4.793 -17.432 1.00 47.72 94 PRO A N 1
ATOM 726 C CA . PRO A 1 94 ? 6.441 -6.144 -17.653 1.00 47.72 94 PRO A CA 1
ATOM 727 C C . PRO A 1 94 ? 7.793 -6.301 -16.931 1.00 47.72 94 PRO A C 1
ATOM 729 O O . PRO A 1 94 ? 8.547 -5.322 -16.855 1.00 47.72 94 PRO A O 1
ATOM 732 N N . PRO A 1 95 ? 8.115 -7.491 -16.384 1.00 50.59 95 PRO A N 1
ATOM 733 C CA . PRO A 1 95 ? 9.430 -7.739 -15.803 1.00 50.59 95 PRO A CA 1
ATOM 734 C C . PRO A 1 95 ? 10.518 -7.341 -16.816 1.00 50.59 95 PRO A C 1
ATOM 736 O O . PRO A 1 95 ? 10.327 -7.571 -18.016 1.00 50.59 95 PRO A O 1
ATOM 739 N N . PRO A 1 96 ? 11.615 -6.692 -16.373 1.00 54.62 96 PRO A N 1
ATOM 740 C CA . PRO A 1 96 ? 12.659 -6.246 -17.285 1.00 54.62 96 PRO A CA 1
ATOM 741 C C . PRO A 1 96 ? 13.162 -7.437 -18.118 1.00 54.62 96 PRO A C 1
ATOM 743 O O . PRO A 1 96 ? 13.311 -8.528 -17.565 1.00 54.62 96 PRO A O 1
ATOM 746 N N . PRO A 1 97 ? 13.373 -7.264 -19.437 1.00 65.44 97 PRO A N 1
ATOM 747 C CA . PRO A 1 97 ? 13.886 -8.339 -20.278 1.00 65.44 97 PRO A CA 1
ATOM 748 C C . PRO A 1 97 ? 15.276 -8.769 -19.791 1.00 65.44 97 PRO A C 1
ATOM 750 O O . PRO A 1 97 ? 16.076 -7.911 -19.416 1.00 65.44 97 PRO A O 1
ATOM 753 N N . ASP A 1 98 ? 15.557 -10.076 -19.811 1.00 66.38 98 ASP A N 1
ATOM 754 C CA . ASP A 1 98 ? 16.886 -10.607 -19.489 1.00 66.38 98 ASP A CA 1
ATOM 755 C C . ASP A 1 98 ? 17.944 -9.944 -20.392 1.00 66.38 98 ASP A C 1
ATOM 757 O O . ASP A 1 98 ? 17.790 -9.906 -21.619 1.00 66.38 98 ASP A O 1
ATOM 761 N N . GLU A 1 99 ? 19.016 -9.405 -19.797 1.00 51.16 99 GLU A N 1
ATOM 762 C CA . GLU A 1 99 ? 20.164 -8.915 -20.566 1.00 51.16 99 GLU A CA 1
ATOM 763 C C . GLU A 1 99 ? 20.793 -10.089 -21.340 1.00 51.16 99 GLU A C 1
ATOM 765 O O . GLU A 1 99 ? 20.968 -11.175 -20.776 1.00 51.16 99 GLU A O 1
ATOM 770 N N . PRO A 1 100 ? 21.116 -9.918 -22.636 1.00 59.47 100 PRO A N 1
ATOM 771 C CA . PRO A 1 100 ? 21.736 -10.982 -23.412 1.00 59.47 100 PRO A CA 1
ATOM 772 C C . PRO A 1 100 ? 23.142 -11.313 -22.868 1.00 59.47 100 PRO A C 1
ATOM 774 O O . PRO A 1 100 ? 23.822 -10.410 -22.376 1.00 59.47 100 PRO A O 1
ATOM 777 N N . PRO A 1 101 ? 23.564 -12.592 -22.956 1.00 68.31 101 PRO A N 1
ATOM 778 C CA . PRO A 1 101 ? 24.817 -13.091 -22.383 1.00 68.31 101 PRO A CA 1
ATOM 779 C C . PRO A 1 101 ? 26.083 -12.516 -23.029 1.00 68.31 101 PRO A C 1
ATOM 781 O O . PRO A 1 101 ? 26.038 -12.141 -24.226 1.00 68.31 101 PRO A O 1
#

Radius of gyration: 14.98 Å; chains: 1; bounding box: 44×24×53 Å

Secondary structure (DSSP, 8-state):
-----PPEEEEEETTEEEEEEPPSSHHHHHHHHHHHH---TTS--EEEEEGGGS-HHHHTT--SSEEEE-SHHHHHHHHTT-SEEEEEEE--PPPPPPPP-

Sequence (101 aa):
MSLQRQRLLTLAYGDMETIRMLPTTYAELDALARDWTKPPPDASFSLRVPVEYASLHAARLVAGPYIYLTGEDSYQIAVMGVQGLRVEIGTDAPPPPDEPP

Foldseek 3Di:
DPPPQFAWEWEAEPPDIDIDGDDPFPVVVVVVNCVVPVDDPPKDKWKWFQLVFFDPQLNVVDPDRIQTDPGGVSVCRRPPPHSYTYIYIDIPDDDDDDDDD

pLDDT: mean 85.01, std 13.57, range [44.72, 97.69]